Protein AF-0000000086680802 (afdb_homodimer)

Organism: NCBI:txid175570

Secondary structure (DSSP, 8-state):
-----------------S---TT--PPEEEEEEEEE-TTSTT-EEEEEEESSHHHHHHHHHHHHHHTS-SEEEEEEEEEBS-HHHHHHH-/-----------------S-PPTT--PPEEEEEEEEEETTEEEEEEEEEEESSHHHHHHHHHHHHHHTS-SEEEEEEEEEBS-HHHHHHT-

Nearest PDB structures (foldseek):
  2jvu-assembly1_A  TM=3.551E-01  e=1.952E+00  Escherichia coli 042
  2jgc-assembly1_A  TM=4.573E-01  e=9.863E+00  Homo sapiens
  2jvu-assembly1_A  TM=3.540E-01  e=1.952E+00  Escherichia coli 042
  2jgc-assembly1_A  TM=4.582E-01  e=9.863E+00  Homo sapiens

Solvent-accessible surface area (backbone atoms only — not comparable to full-atom values): 10732 Å² total; per-residue (Å²): 131,84,79,77,76,77,77,74,71,72,71,72,62,76,66,71,71,59,76,71,58,91,84,60,54,82,54,49,57,33,20,28,28,32,33,48,44,86,90,41,69,53,35,74,43,76,80,46,30,12,61,36,62,67,40,27,47,52,49,50,53,52,43,51,72,67,64,81,54,86,48,72,50,79,44,82,40,62,30,18,76,40,58,70,40,44,58,66,74,100,132,84,77,79,75,77,74,75,72,72,72,72,64,77,65,72,71,58,76,72,59,89,83,61,54,84,54,48,56,34,19,28,27,30,32,50,42,86,92,42,67,53,35,75,43,77,79,47,31,11,60,36,61,68,40,27,48,51,48,48,51,53,43,50,71,67,65,82,53,86,49,72,50,78,44,82,41,63,31,17,76,40,57,68,41,44,56,67,78,100

Radius of gyration: 21.32 Å; Cα contacts (8 Å, |Δi|>4): 285; chains: 2; bounding box: 49×65×65 Å

pLDDT: mean 82.11, std 23.1, range [27.59, 98.88]

Sequence (180 aa):
MPAAEGSWHPRTVNDESGTPPPGYREPALAWAVEYTDERDPGSRFQAGAFTTEAQAQKLLDQLVASGRHEDLWINMIPVHETVEDWEWDRMPAAEGSWHPRTVNDESGTPPPGYREPALAWAVEYTDERDPGSRFQAGAFTTEAQAQKLLDQLVASGRHEDLWINMIPVHETVEDWEWDR

Structure (mmCIF, N/CA/C/O backbone):
data_AF-0000000086680802-model_v1
#
loop_
_entity.id
_entity.type
_entity.pdbx_description
1 polymer 'Sporulation related domain-containing protein'
#
loop_
_atom_site.group_PDB
_atom_site.id
_atom_site.type_symbol
_atom_site.label_atom_id
_atom_site.label_alt_id
_atom_site.label_comp_id
_atom_site.label_asym_id
_atom_site.label_entity_id
_atom_site.label_seq_id
_atom_site.pdbx_PDB_ins_code
_atom_site.Cartn_x
_atom_site.Cartn_y
_atom_site.Cartn_z
_atom_site.occupancy
_atom_site.B_iso_or_equiv
_atom_site.auth_seq_id
_atom_site.auth_comp_id
_atom_site.auth_asym_id
_atom_site.auth_atom_id
_atom_site.pdbx_PDB_model_num
ATOM 1 N N . MET A 1 1 ? -31.328 29.406 -29.234 1 27.67 1 MET A N 1
ATOM 2 C CA . MET A 1 1 ? -30.625 29.875 -28.031 1 27.67 1 MET A CA 1
ATOM 3 C C . MET A 1 1 ? -29.266 29.203 -27.891 1 27.67 1 MET A C 1
ATOM 5 O O . MET A 1 1 ? -29.141 28 -28.141 1 27.67 1 MET A O 1
ATOM 9 N N . PRO A 1 2 ? -28.109 29.922 -28.016 1 31.62 2 PRO A N 1
ATOM 10 C CA . PRO A 1 2 ? -26.781 29.328 -28.078 1 31.62 2 PRO A CA 1
ATOM 11 C C . PRO A 1 2 ? -26.422 28.516 -26.844 1 31.62 2 PRO A C 1
ATOM 13 O O . PRO A 1 2 ? -26.953 28.781 -25.75 1 31.62 2 PRO A O 1
ATOM 16 N N . ALA A 1 3 ? -26.109 27.203 -27.031 1 34.47 3 ALA A N 1
ATOM 17 C CA . ALA A 1 3 ? -25.672 26.219 -26.047 1 34.47 3 ALA A CA 1
ATOM 18 C C . ALA A 1 3 ? -24.562 26.797 -25.172 1 34.47 3 ALA A C 1
ATOM 20 O O . ALA A 1 3 ? -23.688 27.516 -25.656 1 34.47 3 ALA A O 1
ATOM 21 N N . ALA A 1 4 ? -24.953 27.094 -23.875 1 34.25 4 ALA A N 1
ATOM 22 C CA . ALA A 1 4 ? -24.094 27.609 -22.812 1 34.25 4 ALA A CA 1
ATOM 23 C C . ALA A 1 4 ? -22.781 26.812 -22.734 1 34.25 4 ALA A C 1
ATOM 25 O O . ALA A 1 4 ? -22.781 25.594 -22.859 1 34.25 4 ALA A O 1
ATOM 26 N N . GLU A 1 5 ? -21.688 27.344 -23.281 1 34.16 5 GLU A N 1
ATOM 27 C CA . GLU A 1 5 ? -20.312 26.875 -23.219 1 34.16 5 GLU A CA 1
ATOM 28 C C . GLU A 1 5 ? -19.922 26.531 -21.781 1 34.16 5 GLU A C 1
ATOM 30 O O . GLU A 1 5 ? -20.125 27.312 -20.859 1 34.16 5 GLU A O 1
ATOM 35 N N . GLY A 1 6 ? -20.219 25.281 -21.359 1 32.03 6 GLY A N 1
ATOM 36 C CA . GLY A 1 6 ? -19.844 24.766 -20.047 1 32.03 6 GLY A CA 1
ATOM 37 C C . GLY A 1 6 ? -18.422 25.141 -19.656 1 32.03 6 GLY A C 1
ATOM 38 O O . GLY A 1 6 ? -17.484 25 -20.453 1 32.03 6 GLY A O 1
ATOM 39 N N . SER A 1 7 ? -18.25 26.25 -18.891 1 31.94 7 SER A N 1
ATOM 40 C CA . SER A 1 7 ? -17.016 26.781 -18.328 1 31.94 7 SER A CA 1
ATOM 41 C C . SER A 1 7 ? -16.219 25.672 -17.641 1 31.94 7 SER A C 1
ATOM 43 O O . SER A 1 7 ? -16.719 25 -16.75 1 31.94 7 SER A O 1
ATOM 45 N N . TRP A 1 8 ? -15.438 24.891 -18.406 1 35.53 8 TRP A N 1
ATOM 46 C CA . TRP A 1 8 ? -14.438 24 -17.812 1 35.53 8 TRP A CA 1
ATOM 47 C C . TRP A 1 8 ? -13.711 24.688 -16.656 1 35.53 8 TRP A C 1
ATOM 49 O O . TRP A 1 8 ? -13.148 25.766 -16.828 1 35.53 8 TRP A O 1
ATOM 59 N N . HIS A 1 9 ? -14.297 24.781 -15.57 1 36.28 9 HIS A N 1
ATOM 60 C CA . HIS A 1 9 ? -13.516 25.281 -14.438 1 36.28 9 HIS A CA 1
ATOM 61 C C . HIS A 1 9 ? -12.195 24.531 -14.32 1 36.28 9 HIS A C 1
ATOM 63 O O . HIS A 1 9 ? -12.18 23.297 -14.266 1 36.28 9 HIS A O 1
ATOM 69 N N . PRO A 1 10 ? -11.086 25.062 -14.805 1 36.12 10 PRO A N 1
ATOM 70 C CA . PRO A 1 10 ? -9.781 24.422 -14.633 1 36.12 10 PRO A CA 1
ATOM 71 C C . PRO A 1 10 ? -9.523 24 -13.195 1 36.12 10 PRO A C 1
ATOM 73 O O . PRO A 1 10 ? -9.852 24.734 -12.258 1 36.12 10 PRO A O 1
ATOM 76 N N . ARG A 1 11 ? -9.664 22.766 -12.922 1 36.72 11 ARG A N 1
ATOM 77 C CA . ARG A 1 11 ? -9.125 22.344 -11.633 1 36.72 11 ARG A CA 1
ATOM 78 C C . ARG A 1 11 ? -7.824 23.078 -11.32 1 36.72 11 ARG A C 1
ATOM 80 O O . ARG A 1 11 ? -6.922 23.141 -12.164 1 36.72 11 ARG A O 1
ATOM 87 N N . THR A 1 12 ? -7.902 24.109 -10.57 1 37.62 12 THR A N 1
ATOM 88 C CA . THR A 1 12 ? -6.656 24.688 -10.094 1 37.62 12 THR A CA 1
ATOM 89 C C . THR A 1 12 ? -5.652 23.594 -9.734 1 37.62 12 THR A C 1
ATOM 91 O O . THR A 1 12 ? -5.906 22.781 -8.852 1 37.62 12 THR A O 1
ATOM 94 N N . VAL A 1 13 ? -5.102 22.891 -10.727 1 38.38 13 VAL A N 1
ATOM 95 C CA . VAL A 1 13 ? -3.871 22.234 -10.305 1 38.38 13 VAL A CA 1
ATOM 96 C C . VAL A 1 13 ? -3.209 23.062 -9.195 1 38.38 13 VAL A C 1
ATOM 98 O O . VAL A 1 13 ? -2.939 24.25 -9.367 1 38.38 13 VAL A O 1
ATOM 101 N N . ASN A 1 14 ? -3.645 22.984 -8.008 1 36.97 14 ASN A N 1
ATOM 102 C CA . ASN A 1 14 ? -2.654 23.578 -7.117 1 36.97 14 ASN A CA 1
ATOM 103 C C . ASN A 1 14 ? -1.26 23.562 -7.738 1 36.97 14 ASN A C 1
ATOM 105 O O . ASN A 1 14 ? -0.721 22.484 -8.031 1 36.97 14 ASN A O 1
ATOM 109 N N . ASP A 1 15 ? -0.99 24.328 -8.727 1 41.91 15 ASP A N 1
ATOM 110 C CA . ASP A 1 15 ? 0.363 24.766 -9.055 1 41.91 15 ASP A CA 1
ATOM 111 C C . ASP A 1 15 ? 1.296 24.625 -7.855 1 41.91 15 ASP A C 1
ATOM 113 O O . ASP A 1 15 ? 1.492 25.578 -7.098 1 41.91 15 ASP A O 1
ATOM 117 N N . GLU A 1 16 ? 1.005 23.906 -6.867 1 46.56 16 GLU A N 1
ATOM 118 C CA . GLU A 1 16 ? 2.104 23.938 -5.906 1 46.56 16 GLU A CA 1
ATOM 119 C C . GLU A 1 16 ? 3.453 23.984 -6.613 1 46.56 16 GLU A C 1
ATOM 121 O O . GLU A 1 16 ? 4.07 22.953 -6.863 1 46.56 16 GLU A O 1
ATOM 126 N N . SER A 1 17 ? 3.51 24.469 -7.695 1 53.44 17 SER A N 1
ATOM 127 C CA . SER A 1 17 ? 4.605 25.094 -8.438 1 53.44 17 SER A CA 1
ATOM 128 C C . SER A 1 17 ? 5.719 25.547 -7.5 1 53.44 17 SER A C 1
ATOM 130 O O . SER A 1 17 ? 6.676 26.188 -7.934 1 53.44 17 SER A O 1
ATOM 132 N N . GLY A 1 18 ? 5.43 25.5 -6.27 1 68.69 18 GLY A N 1
ATOM 133 C CA . GLY A 1 18 ? 6.52 26.016 -5.465 1 68.69 18 GLY A CA 1
ATOM 134 C C . GLY A 1 18 ? 7.742 25.125 -5.449 1 68.69 18 GLY A C 1
ATOM 135 O O . GLY A 1 18 ? 7.699 24 -5.961 1 68.69 18 GLY A O 1
ATOM 136 N N . THR A 1 19 ? 8.852 25.734 -5.402 1 83.12 19 THR A N 1
ATOM 137 C CA . THR A 1 19 ? 10.117 25.047 -5.164 1 83.12 19 THR A CA 1
ATOM 138 C C . THR A 1 19 ? 10 24.078 -3.992 1 83.12 19 THR A C 1
ATOM 140 O O . THR A 1 19 ? 9.523 24.453 -2.918 1 83.12 19 THR A O 1
ATOM 143 N N . PRO A 1 20 ? 10.133 22.812 -4.48 1 83.44 20 PRO A N 1
ATOM 144 C CA . PRO A 1 20 ? 10.125 21.891 -3.34 1 83.44 20 PRO A CA 1
ATOM 145 C C . PRO A 1 20 ? 11.023 22.359 -2.199 1 83.44 20 PRO A C 1
ATOM 147 O O . PRO A 1 20 ? 12.016 23.062 -2.438 1 83.44 20 PRO A O 1
ATOM 150 N N . PRO A 1 21 ? 10.531 22.078 -1.027 1 85.81 21 PRO A N 1
ATOM 151 C CA . PRO A 1 21 ? 11.414 22.406 0.099 1 85.81 21 PRO A CA 1
ATOM 152 C C . PRO A 1 21 ? 12.781 21.734 -0.006 1 85.81 21 PRO A C 1
ATOM 154 O O . PRO A 1 21 ? 12.938 20.75 -0.741 1 85.81 21 PRO A O 1
ATOM 157 N N . PRO A 1 22 ? 13.734 22.391 0.619 1 90.5 22 PRO A N 1
ATOM 158 C CA . PRO A 1 22 ? 15.047 21.734 0.637 1 90.5 22 PRO A CA 1
ATOM 159 C C . PRO A 1 22 ? 14.992 20.312 1.188 1 90.5 22 PRO A C 1
ATOM 161 O O . PRO A 1 22 ? 14.344 20.062 2.205 1 90.5 22 PRO A O 1
ATOM 164 N N . GLY A 1 23 ? 15.578 19.438 0.44 1 93.69 23 GLY A N 1
ATOM 165 C CA . GLY A 1 23 ? 15.656 18.062 0.907 1 93.69 23 GLY A CA 1
ATOM 166 C C . GLY A 1 23 ? 14.508 17.188 0.425 1 93.69 23 GLY A C 1
ATOM 167 O O . GLY A 1 23 ? 14.445 16 0.733 1 93.69 23 GLY A O 1
ATOM 168 N N . TYR A 1 24 ? 13.617 17.828 -0.26 1 95.12 24 TYR A N 1
ATOM 169 C CA . TYR A 1 24 ? 12.477 17.078 -0.774 1 95.12 24 TYR A CA 1
ATOM 170 C C . TYR A 1 24 ? 12.93 15.906 -1.634 1 95.12 24 TYR A C 1
ATOM 172 O O . TYR A 1 24 ? 13.828 16.047 -2.467 1 95.12 24 TYR A O 1
ATOM 180 N N . ARG A 1 25 ? 12.242 14.797 -1.388 1 96 25 ARG A N 1
ATOM 181 C CA . ARG A 1 25 ? 12.445 13.602 -2.207 1 96 25 ARG A CA 1
ATOM 182 C C . ARG A 1 25 ? 11.125 13.117 -2.799 1 96 25 ARG A C 1
ATOM 184 O O . ARG A 1 25 ? 10.133 12.977 -2.082 1 96 25 ARG A O 1
ATOM 191 N N . GLU A 1 26 ? 11.164 12.938 -4.117 1 96.38 26 GLU A N 1
ATOM 192 C CA . GLU A 1 26 ? 9.992 12.344 -4.766 1 96.38 26 GLU A CA 1
ATOM 193 C C . GLU A 1 26 ? 9.688 10.969 -4.195 1 96.38 26 GLU A C 1
ATOM 195 O O . GLU A 1 26 ? 10.602 10.188 -3.922 1 96.38 26 GLU A O 1
ATOM 200 N N . PRO A 1 27 ? 8.445 10.703 -4.039 1 97.75 27 PRO A N 1
ATOM 201 C CA . PRO A 1 27 ? 8.109 9.383 -3.49 1 97.75 27 PRO A CA 1
ATOM 202 C C . PRO A 1 27 ? 8.445 8.242 -4.449 1 97.75 27 PRO A C 1
ATOM 204 O O . PRO A 1 27 ? 8.391 8.422 -5.668 1 97.75 27 PRO A O 1
ATOM 207 N N . ALA A 1 28 ? 8.805 7.035 -3.848 1 98 28 ALA A N 1
ATOM 208 C CA . ALA A 1 28 ? 8.773 5.805 -4.633 1 98 28 ALA A CA 1
ATOM 209 C C . ALA A 1 28 ? 7.34 5.375 -4.926 1 98 28 ALA A C 1
ATOM 211 O O . ALA A 1 28 ? 6.41 5.766 -4.215 1 98 28 ALA A O 1
ATOM 212 N N . LEU A 1 29 ? 7.203 4.664 -5.957 1 98.25 29 LEU A N 1
ATOM 213 C CA . LEU A 1 29 ? 5.879 4.156 -6.297 1 98.25 29 LEU A CA 1
ATOM 214 C C . LEU A 1 29 ? 5.797 2.65 -6.07 1 98.25 29 LEU A C 1
ATOM 216 O O . LEU A 1 29 ? 6.699 1.909 -6.465 1 98.25 29 LEU A O 1
ATOM 220 N N . ALA A 1 30 ? 4.762 2.311 -5.387 1 98.81 30 ALA A N 1
ATOM 221 C CA . ALA A 1 30 ? 4.379 0.903 -5.309 1 98.81 30 ALA A CA 1
ATOM 222 C C . ALA A 1 30 ? 3.066 0.649 -6.047 1 98.81 30 ALA A C 1
ATOM 224 O O . ALA A 1 30 ? 2.15 1.472 -6 1 98.81 30 ALA A O 1
ATOM 225 N N . TRP A 1 31 ? 3.023 -0.441 -6.691 1 98.81 31 TRP A N 1
ATOM 226 C CA . TRP A 1 31 ? 1.82 -0.864 -7.398 1 98.81 31 TRP A CA 1
ATOM 227 C C . TRP A 1 31 ? 1.199 -2.088 -6.734 1 98.81 31 TRP A C 1
ATOM 229 O O . TRP A 1 31 ? 1.736 -3.193 -6.828 1 98.81 31 TRP A O 1
ATOM 239 N N . ALA A 1 32 ? 0.092 -1.85 -6.129 1 98.5 32 ALA A N 1
ATOM 240 C CA . ALA A 1 32 ? -0.563 -2.912 -5.371 1 98.5 32 ALA A CA 1
ATOM 241 C C . ALA A 1 32 ? -1.687 -3.553 -6.18 1 98.5 32 ALA A C 1
ATOM 243 O O . ALA A 1 32 ? -2.482 -2.852 -6.812 1 98.5 32 ALA A O 1
ATOM 244 N N . VAL A 1 33 ? -1.729 -4.863 -6.156 1 98.19 33 VAL A N 1
ATOM 245 C CA . VAL A 1 33 ? -2.857 -5.605 -6.707 1 98.19 33 VAL A CA 1
ATOM 246 C C . VAL A 1 33 ? -3.9 -5.848 -5.613 1 98.19 33 VAL A C 1
ATOM 248 O O . VAL A 1 33 ? -3.607 -6.477 -4.598 1 98.19 33 VAL A O 1
ATOM 251 N N . GLU A 1 34 ? -5.039 -5.367 -5.855 1 94.62 34 GLU A N 1
ATOM 252 C CA . GLU A 1 34 ? -6.105 -5.43 -4.855 1 94.62 34 GLU A CA 1
ATOM 253 C C . GLU A 1 34 ? -7.352 -6.102 -5.422 1 94.62 34 GLU A C 1
ATOM 255 O O . GLU A 1 34 ? -7.48 -6.262 -6.641 1 94.62 34 GLU A O 1
ATOM 260 N N . TYR A 1 35 ? -8.117 -6.598 -4.488 1 91.75 35 TYR A N 1
ATOM 261 C CA . TYR A 1 35 ? -9.359 -7.246 -4.895 1 91.75 35 TYR A CA 1
ATOM 262 C C . TYR A 1 35 ? -10.43 -7.098 -3.824 1 91.75 35 TYR A C 1
ATOM 264 O O . TYR A 1 35 ? -10.133 -6.746 -2.68 1 91.75 35 TYR A O 1
ATOM 272 N N . THR A 1 36 ? -11.672 -7.215 -4.246 1 87.88 36 THR A N 1
ATOM 273 C CA . THR A 1 36 ? -12.781 -7.316 -3.311 1 87.88 36 THR A CA 1
ATOM 274 C C . THR A 1 36 ? -13.312 -8.75 -3.256 1 87.88 36 THR A C 1
ATOM 276 O O . THR A 1 36 ? -13.07 -9.539 -4.168 1 87.88 36 THR A O 1
ATOM 279 N N . ASP A 1 37 ? -13.828 -9.047 -2.1 1 81.94 37 ASP A N 1
ATOM 280 C CA . ASP A 1 37 ? -14.477 -10.336 -1.904 1 81.94 37 ASP A CA 1
ATOM 281 C C . ASP A 1 37 ? -15.984 -10.172 -1.711 1 81.94 37 ASP A C 1
ATOM 283 O O . ASP A 1 37 ? -16.422 -9.352 -0.904 1 81.94 37 ASP A O 1
ATOM 287 N N . GLU A 1 38 ? -16.766 -10.953 -2.449 1 78 38 GLU A N 1
ATOM 288 C CA . GLU A 1 38 ? -18.219 -10.883 -2.334 1 78 38 GLU A CA 1
ATOM 289 C C . GLU A 1 38 ? -18.688 -11.258 -0.929 1 78 38 GLU A C 1
ATOM 291 O O . GLU A 1 38 ? -19.75 -10.828 -0.489 1 78 38 GLU A O 1
ATOM 296 N N . ARG A 1 39 ? -17.969 -12.047 -0.279 1 81.62 39 ARG A N 1
ATOM 297 C CA . ARG A 1 39 ? -18.328 -12.508 1.058 1 81.62 39 ARG A CA 1
ATOM 298 C C . ARG A 1 39 ? -18.156 -11.398 2.088 1 81.62 39 ARG A C 1
ATOM 300 O O . ARG A 1 39 ? -18.703 -11.477 3.189 1 81.62 39 ARG A O 1
ATOM 307 N N . ASP A 1 40 ? -17.328 -10.43 1.744 1 76.94 40 ASP A N 1
ATOM 308 C CA . ASP A 1 40 ? -17.078 -9.273 2.596 1 76.94 40 ASP A CA 1
ATOM 309 C C . ASP A 1 40 ? -17.234 -7.973 1.815 1 76.94 40 ASP A C 1
ATOM 311 O O . ASP A 1 40 ? -16.25 -7.289 1.528 1 76.94 40 ASP A O 1
ATOM 315 N N . PRO A 1 41 ? -18.547 -7.707 1.625 1 70.5 41 PRO A N 1
ATOM 316 C CA . PRO A 1 41 ? -18.797 -6.539 0.782 1 70.5 41 PRO A CA 1
ATOM 317 C C . PRO A 1 41 ? -18.219 -5.254 1.369 1 70.5 41 PRO A C 1
ATOM 319 O O . PRO A 1 41 ? -18.312 -5.023 2.576 1 70.5 41 PRO A O 1
ATOM 322 N N . GLY A 1 42 ? -17.484 -4.527 0.497 1 69.56 42 GLY A N 1
ATOM 323 C CA . GLY A 1 42 ? -16.922 -3.25 0.906 1 69.56 42 GLY A CA 1
ATOM 324 C C . GLY A 1 42 ? -15.484 -3.35 1.361 1 69.56 42 GLY A C 1
ATOM 325 O O . GLY A 1 42 ? -14.797 -2.334 1.484 1 69.56 42 GLY A O 1
ATOM 326 N N . SER A 1 43 ? -15.094 -4.652 1.584 1 77.19 43 SER A N 1
ATOM 327 C CA . SER A 1 43 ? -13.711 -4.82 2.016 1 77.19 43 SER A CA 1
ATOM 328 C C . SER A 1 43 ? -12.766 -4.953 0.823 1 77.19 43 SER A C 1
ATOM 330 O O . SER A 1 43 ? -13.117 -5.574 -0.184 1 77.19 43 SER A O 1
ATOM 332 N N . ARG A 1 44 ? -11.648 -4.254 0.947 1 83.31 44 ARG A N 1
ATOM 333 C CA . ARG A 1 44 ? -10.57 -4.359 -0.035 1 83.31 44 ARG A CA 1
ATOM 334 C C . ARG A 1 44 ? -9.391 -5.145 0.53 1 83.31 44 ARG A C 1
ATOM 336 O O . ARG A 1 44 ? -9.008 -4.949 1.684 1 83.31 44 ARG A O 1
ATOM 343 N N . PHE A 1 45 ? -8.953 -6.098 -0.309 1 88.31 45 PHE A N 1
ATOM 344 C CA . PHE A 1 45 ? -7.809 -6.918 0.076 1 88.31 45 PHE A CA 1
ATOM 345 C C . PHE A 1 45 ? -6.633 -6.688 -0.864 1 88.31 45 PHE A C 1
ATOM 347 O O . PHE A 1 45 ? -6.824 -6.312 -2.023 1 88.31 45 PHE A O 1
ATOM 354 N N . GLN A 1 46 ? -5.477 -6.879 -0.275 1 92.62 46 GLN A N 1
ATOM 355 C CA . GLN A 1 46 ? -4.258 -6.754 -1.067 1 92.62 46 GLN A CA 1
ATOM 356 C C . GLN A 1 46 ? -3.648 -8.125 -1.357 1 92.62 46 GLN A C 1
ATOM 358 O O . GLN A 1 46 ? -3.34 -8.883 -0.434 1 92.62 46 GLN A O 1
ATOM 363 N N . ALA A 1 47 ? -3.516 -8.391 -2.627 1 95.62 47 ALA A N 1
ATOM 364 C CA . ALA A 1 47 ? -2.912 -9.656 -3.021 1 95.62 47 ALA A CA 1
ATOM 365 C C . ALA A 1 47 ? -1.389 -9.57 -3.012 1 95.62 47 ALA A C 1
ATOM 367 O O . ALA A 1 47 ? -0.705 -10.539 -2.672 1 95.62 47 ALA A O 1
ATOM 368 N N . GLY A 1 48 ? -0.874 -8.453 -3.471 1 97.81 48 GLY A N 1
ATOM 369 C CA . GLY A 1 48 ? 0.551 -8.18 -3.549 1 97.81 48 GLY A CA 1
ATOM 370 C C . GLY A 1 48 ? 0.857 -6.766 -4.02 1 97.81 48 GLY A C 1
ATOM 371 O O . GLY A 1 48 ? -0.035 -6.055 -4.488 1 97.81 48 GLY A O 1
ATOM 372 N N . ALA A 1 49 ? 2.105 -6.406 -3.855 1 98.75 49 ALA A N 1
ATOM 373 C CA . ALA A 1 49 ? 2.572 -5.109 -4.34 1 98.75 49 ALA A CA 1
ATOM 374 C C . ALA A 1 49 ? 3.965 -5.223 -4.957 1 98.75 49 ALA A C 1
ATOM 376 O O . ALA A 1 49 ? 4.754 -6.086 -4.566 1 98.75 49 ALA A O 1
ATOM 377 N N . PHE A 1 50 ? 4.219 -4.246 -5.887 1 98.88 50 PHE A N 1
ATOM 378 C CA . PHE A 1 50 ? 5.434 -4.363 -6.684 1 98.88 50 PHE A CA 1
ATOM 379 C C . PHE A 1 50 ? 6.051 -2.994 -6.938 1 98.88 50 PHE A C 1
ATOM 381 O O . PHE A 1 50 ? 5.355 -1.977 -6.887 1 98.88 50 PHE A O 1
ATOM 388 N N . THR A 1 51 ? 7.344 -3.051 -7.324 1 98.62 51 THR A N 1
ATOM 389 C CA . THR A 1 51 ? 8.07 -1.815 -7.605 1 98.62 51 THR A CA 1
ATOM 390 C C . THR A 1 51 ? 7.727 -1.292 -9 1 98.62 51 THR A C 1
ATOM 392 O O . THR A 1 51 ? 8.008 -0.134 -9.312 1 98.62 51 THR A O 1
ATOM 395 N N . THR A 1 52 ? 7.094 -2.139 -9.828 1 98.75 52 THR A N 1
ATOM 396 C CA . THR A 1 52 ? 6.699 -1.693 -11.156 1 98.75 52 THR A CA 1
ATOM 397 C C . THR A 1 52 ? 5.262 -2.105 -11.461 1 98.75 52 THR A C 1
ATOM 399 O O . THR A 1 52 ? 4.793 -3.135 -10.977 1 98.75 52 THR A O 1
ATOM 402 N N . GLU A 1 53 ? 4.664 -1.313 -12.305 1 98.75 53 GLU A N 1
ATOM 403 C CA . GLU A 1 53 ? 3.307 -1.631 -12.742 1 98.75 53 GLU A CA 1
ATOM 404 C C . GLU A 1 53 ? 3.271 -2.932 -13.539 1 98.75 53 GLU A C 1
ATOM 406 O O . GLU A 1 53 ? 2.312 -3.699 -13.438 1 98.75 53 GLU A O 1
ATOM 411 N N . ALA A 1 54 ? 4.273 -3.158 -14.289 1 98.81 54 ALA A N 1
ATOM 412 C CA . ALA A 1 54 ? 4.332 -4.336 -15.148 1 98.81 54 ALA A CA 1
ATOM 413 C C . ALA A 1 54 ? 4.262 -5.621 -14.328 1 98.81 54 ALA A C 1
ATOM 415 O O . ALA A 1 54 ? 3.557 -6.562 -14.695 1 98.81 54 ALA A O 1
ATOM 416 N N . GLN A 1 55 ? 4.996 -5.664 -13.266 1 98.75 55 GLN A N 1
ATOM 417 C CA . GLN A 1 55 ? 4.965 -6.848 -12.414 1 98.75 55 GLN A CA 1
ATOM 418 C C . GLN A 1 55 ? 3.604 -6.996 -11.734 1 98.75 55 GLN A C 1
ATOM 420 O O . GLN A 1 55 ? 3.104 -8.109 -11.57 1 98.75 55 GLN A O 1
ATOM 425 N N . ALA A 1 56 ? 3.004 -5.906 -11.336 1 98.81 56 ALA A N 1
ATOM 426 C CA . ALA A 1 56 ? 1.656 -5.953 -10.773 1 98.81 56 ALA A CA 1
ATOM 427 C C . ALA A 1 56 ? 0.66 -6.516 -11.781 1 98.81 56 ALA A C 1
ATOM 429 O O . ALA A 1 56 ? -0.196 -7.332 -11.43 1 98.81 56 ALA A O 1
ATOM 430 N N . GLN A 1 57 ? 0.817 -6.059 -12.961 1 98.69 57 GLN A N 1
ATOM 431 C CA . GLN A 1 57 ? -0.05 -6.551 -14.031 1 98.69 57 GLN A CA 1
ATOM 432 C C . GLN A 1 57 ? 0.12 -8.055 -14.234 1 98.69 57 GLN A C 1
ATOM 434 O O . GLN A 1 57 ? -0.856 -8.766 -14.469 1 98.69 57 GLN A O 1
ATOM 439 N N . LYS A 1 58 ? 1.339 -8.469 -14.188 1 98.56 58 LYS A N 1
ATOM 440 C CA . LYS A 1 58 ? 1.604 -9.898 -14.305 1 98.56 58 LYS A CA 1
ATOM 441 C C . LYS A 1 58 ? 0.838 -10.688 -13.25 1 98.56 58 LYS A C 1
ATOM 443 O O . LYS A 1 58 ? 0.22 -11.711 -13.555 1 98.56 58 LYS A O 1
ATOM 448 N N . LEU A 1 59 ? 0.896 -10.211 -12.023 1 98.25 59 LEU A N 1
ATOM 449 C CA . LEU A 1 59 ? 0.146 -10.891 -10.977 1 98.25 59 LEU A CA 1
ATOM 450 C C . LEU A 1 59 ? -1.354 -10.805 -11.234 1 98.25 59 LEU A C 1
ATOM 452 O O . LEU A 1 59 ? -2.076 -11.789 -11.062 1 98.25 59 LEU A O 1
ATOM 456 N N . LEU A 1 60 ? -1.801 -9.617 -11.562 1 98.19 60 LEU A N 1
ATOM 457 C CA . LEU A 1 60 ? -3.221 -9.438 -11.852 1 98.19 60 LEU A CA 1
ATOM 458 C C . LEU A 1 60 ? -3.697 -10.453 -12.875 1 98.19 60 LEU A C 1
ATOM 460 O O . LEU A 1 60 ? -4.719 -11.117 -12.68 1 98.19 60 LEU A O 1
ATOM 464 N N . ASP A 1 61 ? -2.969 -10.609 -13.945 1 97.56 61 ASP A N 1
ATOM 465 C CA . ASP A 1 61 ? -3.318 -11.547 -15.008 1 97.56 61 ASP A CA 1
ATOM 466 C C . ASP A 1 61 ? -3.346 -12.977 -14.492 1 97.56 61 ASP A C 1
ATOM 468 O O . ASP A 1 61 ? -4.223 -13.766 -14.859 1 97.56 61 ASP A O 1
ATOM 472 N N . GLN A 1 62 ? -2.355 -13.289 -13.68 1 96.81 62 GLN A N 1
ATOM 473 C CA . GLN A 1 62 ? -2.303 -14.625 -13.094 1 96.81 62 GLN A CA 1
ATOM 474 C C . GLN A 1 62 ? -3.541 -14.898 -12.242 1 96.81 62 GLN A C 1
ATOM 476 O O . GLN A 1 62 ? -4.113 -15.992 -12.305 1 96.81 62 GLN A O 1
ATOM 481 N N . LEU A 1 63 ? -3.932 -13.93 -11.484 1 95.81 63 LEU A N 1
ATOM 482 C CA . LEU A 1 63 ? -5.078 -14.102 -10.602 1 95.81 63 LEU A CA 1
ATOM 483 C C . LEU A 1 63 ? -6.375 -14.172 -11.391 1 95.81 63 LEU A C 1
ATOM 485 O O . LEU A 1 63 ? -7.277 -14.945 -11.047 1 95.81 63 LEU A O 1
ATOM 489 N N . VAL A 1 64 ? -6.469 -13.352 -12.391 1 95.44 64 VAL A N 1
ATOM 490 C CA . VAL A 1 64 ? -7.621 -13.414 -13.281 1 95.44 64 VAL A CA 1
ATOM 491 C C . VAL A 1 64 ? -7.73 -14.812 -13.891 1 95.44 64 VAL A C 1
ATOM 493 O O . VAL A 1 64 ? -8.812 -15.406 -13.906 1 95.44 64 VAL A O 1
ATOM 496 N N . ALA A 1 65 ? -6.664 -15.32 -14.336 1 95.38 65 ALA A N 1
ATOM 497 C CA . ALA A 1 65 ? -6.629 -16.625 -14.984 1 95.38 65 ALA A CA 1
ATOM 498 C C . ALA A 1 65 ? -7.035 -17.734 -14.008 1 95.38 65 ALA A C 1
ATOM 500 O O . ALA A 1 65 ? -7.617 -18.734 -14.406 1 95.38 65 ALA A O 1
ATOM 501 N N . SER A 1 66 ? -6.664 -17.531 -12.781 1 93.31 66 SER A N 1
ATOM 502 C CA . SER A 1 66 ? -6.996 -18.531 -11.773 1 93.31 66 SER A CA 1
ATOM 503 C C . SER A 1 66 ? -8.5 -18.594 -11.539 1 93.31 66 SER A C 1
ATOM 505 O O . SER A 1 66 ? -9.008 -19.594 -11.016 1 93.31 66 SER A O 1
ATOM 507 N N . GLY A 1 67 ? -9.312 -17.531 -11.727 1 89.25 67 GLY A N 1
ATOM 508 C CA . GLY A 1 67 ? -10.766 -17.484 -11.594 1 89.25 67 GLY A CA 1
ATOM 509 C C . GLY A 1 67 ? -11.227 -17.328 -10.156 1 89.25 67 GLY A C 1
ATOM 510 O O . GLY A 1 67 ? -12.422 -17.438 -9.875 1 89.25 67 GLY A O 1
ATOM 511 N N . ARG A 1 68 ? -10.266 -17.047 -9.328 1 85.38 68 ARG A N 1
ATOM 512 C CA . ARG A 1 68 ? -10.594 -17.047 -7.906 1 85.38 68 ARG A CA 1
ATOM 513 C C . ARG A 1 68 ? -11.07 -15.664 -7.461 1 85.38 68 ARG A C 1
ATOM 515 O O . ARG A 1 68 ? -11.695 -15.531 -6.41 1 85.38 68 ARG A O 1
ATOM 522 N N . HIS A 1 69 ? -10.773 -14.695 -8.344 1 84.62 69 HIS A N 1
ATOM 523 C CA . HIS A 1 69 ? -11.094 -13.32 -7.965 1 84.62 69 HIS A CA 1
ATOM 524 C C . HIS A 1 69 ? -11.883 -12.617 -9.062 1 84.62 69 HIS A C 1
ATOM 526 O O . HIS A 1 69 ? -11.594 -12.789 -10.25 1 84.62 69 HIS A O 1
ATOM 532 N N . GLU A 1 70 ? -12.914 -11.891 -8.742 1 77.56 70 GLU A N 1
ATOM 533 C CA . GLU A 1 70 ? -13.734 -11.25 -9.766 1 77.56 70 GLU A CA 1
ATOM 534 C C . GLU A 1 70 ? -13.469 -9.75 -9.828 1 77.56 70 GLU A C 1
ATOM 536 O O . GLU A 1 70 ? -13.688 -9.117 -10.859 1 77.56 70 GLU A O 1
ATOM 541 N N . ASP A 1 71 ? -13.039 -9.102 -8.906 1 90 71 ASP A N 1
ATOM 542 C CA . ASP A 1 71 ? -12.852 -7.656 -8.867 1 90 71 ASP A CA 1
ATOM 543 C C . ASP A 1 71 ? -11.43 -7.297 -8.445 1 90 71 ASP A C 1
ATOM 545 O O . ASP A 1 71 ? -11.18 -7 -7.277 1 90 71 ASP A O 1
ATOM 549 N N . LEU A 1 72 ? -10.57 -7.418 -9.57 1 95.12 72 LEU A N 1
ATOM 550 C CA . LEU A 1 72 ? -9.156 -7.125 -9.359 1 95.12 72 LEU A CA 1
ATOM 551 C C . LEU A 1 72 ? -8.773 -5.805 -10.016 1 95.12 72 LEU A C 1
ATOM 553 O O . LEU A 1 72 ? -9.266 -5.48 -11.102 1 95.12 72 LEU A O 1
ATOM 557 N N . TRP A 1 73 ? -7.902 -5.043 -9.383 1 96.31 73 TRP A N 1
ATOM 558 C CA . TRP A 1 73 ? -7.363 -3.822 -9.984 1 96.31 73 TRP A CA 1
ATOM 559 C C . TRP A 1 73 ? -5.984 -3.502 -9.414 1 96.31 73 TRP A C 1
ATOM 561 O O . TRP A 1 73 ? -5.543 -4.129 -8.445 1 96.31 73 TRP A O 1
ATOM 571 N N . ILE A 1 74 ? -5.316 -2.637 -10.078 1 97.94 74 ILE A N 1
ATOM 572 C CA . ILE A 1 74 ? -4.027 -2.143 -9.609 1 97.94 74 ILE A CA 1
ATOM 573 C C . ILE A 1 74 ? -4.191 -0.743 -9.023 1 97.94 74 ILE A C 1
ATOM 575 O O . ILE A 1 74 ? -4.836 0.119 -9.625 1 97.94 74 ILE A O 1
ATOM 579 N N . ASN A 1 75 ? -3.67 -0.595 -7.824 1 96.94 75 ASN A N 1
ATOM 580 C CA . ASN A 1 75 ? -3.629 0.7 -7.152 1 96.94 75 ASN A CA 1
ATOM 581 C C . ASN A 1 75 ? -2.201 1.22 -7.023 1 96.94 75 ASN A C 1
ATOM 583 O O . ASN A 1 75 ? -1.322 0.516 -6.52 1 96.94 75 ASN A O 1
ATOM 587 N N . MET A 1 76 ? -1.984 2.443 -7.535 1 97.75 76 MET A N 1
ATOM 588 C CA . MET A 1 76 ? -0.688 3.094 -7.367 1 97.75 76 MET A CA 1
ATOM 589 C C . MET A 1 76 ? -0.584 3.76 -6 1 97.75 76 MET A C 1
ATOM 591 O O . MET A 1 76 ? -1.454 4.547 -5.621 1 97.75 76 MET A O 1
ATOM 595 N N . ILE A 1 77 ? 0.461 3.434 -5.312 1 97.62 77 ILE A N 1
ATOM 596 C CA . ILE A 1 77 ? 0.665 3.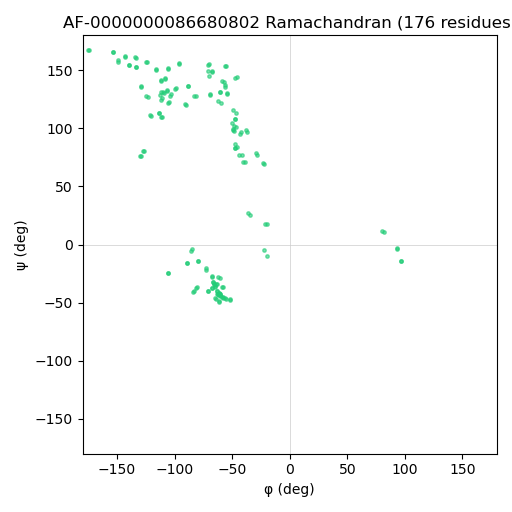947 -3.963 1 97.62 77 ILE A CA 1
ATOM 597 C C . ILE A 1 77 ? 1.978 4.727 -3.898 1 97.62 77 ILE A C 1
ATOM 599 O O . ILE A 1 77 ? 3.059 4.137 -3.953 1 97.62 77 ILE A O 1
ATOM 603 N N . PRO A 1 78 ? 1.923 6.039 -3.738 1 98.5 78 PRO A N 1
ATOM 604 C CA . PRO A 1 78 ? 3.154 6.777 -3.447 1 98.5 78 PRO A CA 1
ATOM 605 C C . PRO A 1 78 ? 3.699 6.484 -2.051 1 98.5 78 PRO A C 1
ATOM 607 O O . PRO A 1 78 ? 2.953 6.535 -1.07 1 98.5 78 PRO A O 1
ATOM 610 N N . VAL A 1 79 ? 4.957 6.145 -1.996 1 98.69 79 VAL A N 1
ATOM 611 C CA . VAL A 1 79 ? 5.625 5.832 -0.737 1 98.69 79 VAL A CA 1
ATOM 612 C C . VAL A 1 79 ? 6.68 6.891 -0.431 1 98.69 79 VAL A C 1
ATOM 614 O O . VAL A 1 79 ? 7.715 6.953 -1.095 1 98.69 79 VAL A O 1
ATOM 617 N N . HIS A 1 80 ? 6.461 7.668 0.633 1 98.56 80 HIS A N 1
ATOM 618 C CA . HIS A 1 80 ? 7.309 8.812 0.938 1 98.56 80 HIS A CA 1
ATOM 619 C C . HIS A 1 80 ? 8.383 8.453 1.96 1 98.56 80 HIS A C 1
ATOM 621 O O . HIS A 1 80 ? 8.211 7.516 2.738 1 98.56 80 HIS A O 1
ATOM 627 N N . GLU A 1 81 ? 9.453 9.211 1.901 1 98.12 81 GLU A N 1
ATOM 628 C CA . GLU A 1 81 ? 10.492 9.031 2.912 1 98.12 81 GLU A CA 1
ATOM 629 C C . GLU A 1 81 ? 10.133 9.75 4.207 1 98.12 81 GLU A C 1
ATOM 631 O O . GLU A 1 81 ? 10.43 9.266 5.301 1 98.12 81 GLU A O 1
ATOM 636 N N . THR A 1 82 ? 9.492 10.953 4.059 1 97.81 82 THR A N 1
ATOM 637 C CA . THR A 1 82 ? 9.148 11.719 5.25 1 97.81 82 THR A CA 1
ATOM 638 C C . THR A 1 82 ? 7.719 12.234 5.168 1 97.81 82 THR A C 1
ATOM 640 O O . THR A 1 82 ? 7.156 12.352 4.078 1 97.81 82 THR A O 1
ATOM 643 N N . VAL A 1 83 ? 7.211 12.586 6.348 1 97.44 83 VAL A N 1
ATOM 644 C CA . VAL A 1 83 ? 5.879 13.188 6.402 1 97.44 83 VAL A CA 1
ATOM 645 C C . VAL A 1 83 ? 5.902 14.555 5.727 1 97.44 83 VAL A C 1
ATOM 647 O O . VAL A 1 83 ? 4.922 14.961 5.094 1 97.44 83 VAL A O 1
ATOM 650 N N . GLU A 1 84 ? 7.094 15.25 5.832 1 95.19 84 GLU A N 1
ATOM 651 C CA . GLU A 1 84 ? 7.219 16.562 5.188 1 95.19 84 GLU A CA 1
ATOM 652 C C . GLU A 1 84 ? 7.074 16.438 3.674 1 95.19 84 GLU A C 1
ATOM 654 O O . GLU A 1 84 ? 6.395 17.25 3.045 1 95.19 84 GLU A O 1
ATOM 659 N N . ASP A 1 85 ? 7.68 15.453 3.098 1 97 85 ASP A N 1
ATOM 660 C CA . ASP A 1 85 ? 7.547 15.211 1.665 1 97 85 ASP A CA 1
ATOM 661 C C . ASP A 1 85 ? 6.105 14.875 1.297 1 97 85 ASP A C 1
ATOM 663 O O . ASP A 1 85 ? 5.594 15.344 0.277 1 97 85 ASP A O 1
ATOM 667 N N . TRP A 1 86 ? 5.52 14.133 2.119 1 97.19 86 TRP A N 1
ATOM 668 C CA . TRP A 1 86 ? 4.125 13.742 1.941 1 97.19 86 TRP A CA 1
ATOM 669 C C . TRP A 1 86 ? 3.215 14.969 1.958 1 97.19 86 TRP 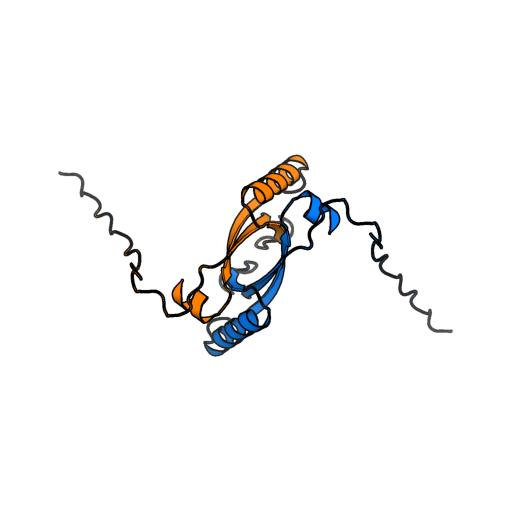A C 1
ATOM 671 O O . TRP A 1 86 ? 2.332 15.109 1.107 1 97.19 86 TRP A O 1
ATOM 681 N N . GLU A 1 87 ? 3.4 15.805 2.93 1 94.88 87 GLU A N 1
ATOM 682 C CA . GLU A 1 87 ? 2.605 17.031 3.043 1 94.88 87 GLU A CA 1
ATOM 683 C C . GLU A 1 87 ? 2.764 17.906 1.807 1 94.88 87 GLU A C 1
ATOM 685 O O . GLU A 1 87 ? 1.796 18.516 1.344 1 94.88 87 GLU A O 1
ATOM 690 N N . TRP A 1 88 ? 3.961 17.875 1.335 1 94.12 88 TRP A N 1
ATOM 691 C CA . TRP A 1 88 ? 4.242 18.688 0.16 1 94.12 88 TRP A CA 1
ATOM 692 C C . TRP A 1 88 ? 3.459 18.188 -1.051 1 94.12 88 TRP A C 1
ATOM 694 O O . TRP A 1 88 ? 3.016 18.984 -1.881 1 94.12 88 TRP A O 1
ATOM 704 N N . ASP A 1 89 ? 3.234 16.875 -1.167 1 93.06 89 ASP A N 1
ATOM 705 C CA . ASP A 1 89 ? 2.596 16.266 -2.326 1 93.06 89 ASP A CA 1
ATOM 706 C C . ASP A 1 89 ? 1.073 16.297 -2.201 1 93.06 89 ASP A C 1
ATOM 708 O O . ASP A 1 89 ? 0.358 15.891 -3.115 1 93.06 89 ASP A O 1
ATOM 712 N N . ARG A 1 90 ? 0.581 16.75 -1.053 1 86.62 90 ARG A N 1
ATOM 713 C CA . ARG A 1 90 ? -0.862 16.766 -0.835 1 86.62 90 ARG A CA 1
ATOM 714 C C . ARG A 1 90 ? -1.473 18.062 -1.348 1 86.62 90 ARG A C 1
ATOM 716 O O . ARG A 1 90 ? -0.829 19.125 -1.312 1 86.62 90 ARG A O 1
ATOM 723 N N . MET B 1 1 ? -8.492 -34.938 37.938 1 27.59 1 MET B N 1
ATOM 724 C CA . MET B 1 1 ? -8.336 -35.281 36.531 1 27.59 1 MET B CA 1
ATOM 725 C C . MET B 1 1 ? -7.383 -34.312 35.844 1 27.59 1 MET B C 1
ATOM 727 O O . MET B 1 1 ? -7.441 -33.094 36.094 1 27.59 1 MET B O 1
ATOM 731 N N . PRO B 1 2 ? -6.152 -34.719 35.406 1 31.5 2 PRO B N 1
ATOM 732 C CA . PRO B 1 2 ? -5.105 -33.781 34.969 1 31.5 2 PRO B CA 1
ATOM 733 C C . PRO B 1 2 ? -5.523 -32.969 33.75 1 31.5 2 PRO B C 1
ATOM 735 O O . PRO B 1 2 ? -6.371 -33.375 32.969 1 31.5 2 PRO B O 1
ATOM 738 N N . ALA B 1 3 ? -5.48 -31.609 33.875 1 31.64 3 ALA B N 1
ATOM 739 C CA . ALA B 1 3 ? -5.762 -30.594 32.875 1 31.64 3 ALA B CA 1
ATOM 740 C C . ALA B 1 3 ? -5.043 -30.922 31.562 1 31.64 3 ALA B C 1
ATOM 742 O O . ALA B 1 3 ? -3.893 -31.375 31.578 1 31.64 3 ALA B O 1
ATOM 743 N N . ALA B 1 4 ? -5.859 -31.344 30.547 1 34.03 4 ALA B N 1
ATOM 744 C CA . ALA B 1 4 ? -5.418 -31.703 29.188 1 34.03 4 ALA B CA 1
ATOM 745 C C . ALA B 1 4 ? -4.5 -30.625 28.625 1 34.03 4 ALA B C 1
ATOM 747 O O . ALA B 1 4 ? -4.77 -29.422 28.75 1 34.03 4 ALA B O 1
ATOM 748 N N . GLU B 1 5 ? -3.199 -30.812 28.703 1 33.94 5 GLU B N 1
ATOM 749 C CA . GLU B 1 5 ? -2.133 -30.031 28.078 1 33.94 5 GLU B CA 1
ATOM 750 C C . GLU B 1 5 ? -2.438 -29.734 26.625 1 33.94 5 GLU B C 1
ATOM 752 O O . GLU B 1 5 ? -2.734 -30.656 25.844 1 33.94 5 GLU B O 1
ATOM 757 N N . GLY B 1 6 ? -3.236 -28.656 26.375 1 33.78 6 GLY B N 1
ATOM 758 C CA . GLY B 1 6 ? -3.547 -28.203 25.031 1 33.78 6 GLY B CA 1
ATOM 759 C C . GLY B 1 6 ? -2.35 -28.219 24.094 1 33.78 6 GLY B C 1
ATOM 760 O O . GLY B 1 6 ? -1.256 -27.797 24.469 1 33.78 6 GLY B O 1
ATOM 761 N N . SER B 1 7 ? -2.197 -29.281 23.281 1 31.8 7 SER B N 1
ATOM 762 C CA . SER B 1 7 ? -1.185 -29.484 22.25 1 31.8 7 SER B CA 1
ATOM 763 C C . SER B 1 7 ? -1.045 -28.25 21.359 1 31.8 7 SER B C 1
ATOM 765 O O . SER B 1 7 ? -2.021 -27.812 20.766 1 31.8 7 SER B O 1
ATOM 767 N N . TRP B 1 8 ? -0.265 -27.25 21.781 1 35.88 8 TRP B N 1
ATOM 768 C CA . TRP B 1 8 ? 0.121 -26.156 20.891 1 35.88 8 TRP B CA 1
ATOM 769 C C . TRP B 1 8 ? 0.526 -26.688 19.516 1 35.88 8 TRP B C 1
ATOM 771 O O . TRP B 1 8 ? 1.399 -27.547 19.422 1 35.88 8 TRP B O 1
ATOM 781 N N . HIS B 1 9 ? -0.36 -27.031 18.719 1 36.47 9 HIS B N 1
ATOM 782 C CA . HIS B 1 9 ? 0.044 -27.359 17.359 1 36.47 9 HIS B CA 1
ATOM 783 C C . HIS B 1 9 ? 0.933 -26.281 16.766 1 36.47 9 HIS B C 1
ATOM 785 O O . HIS B 1 9 ? 0.558 -25.094 16.766 1 36.47 9 HIS B O 1
ATOM 791 N N . PRO B 1 10 ? 2.252 -26.453 16.75 1 36.03 10 PRO B N 1
ATOM 792 C CA . PRO B 1 10 ? 3.135 -25.469 16.109 1 36.03 10 PRO B CA 1
ATOM 793 C C . PRO B 1 10 ? 2.691 -25.109 14.688 1 36.03 10 PRO B C 1
ATOM 795 O O . PRO B 1 10 ? 2.303 -25.984 13.914 1 36.03 10 PRO B O 1
ATOM 798 N N . ARG B 1 11 ? 2.127 -23.984 14.531 1 37.47 11 ARG B N 1
ATOM 799 C CA . ARG B 1 11 ? 1.982 -23.531 13.156 1 37.47 11 ARG B CA 1
ATOM 800 C C . ARG B 1 11 ? 3.213 -23.891 12.328 1 37.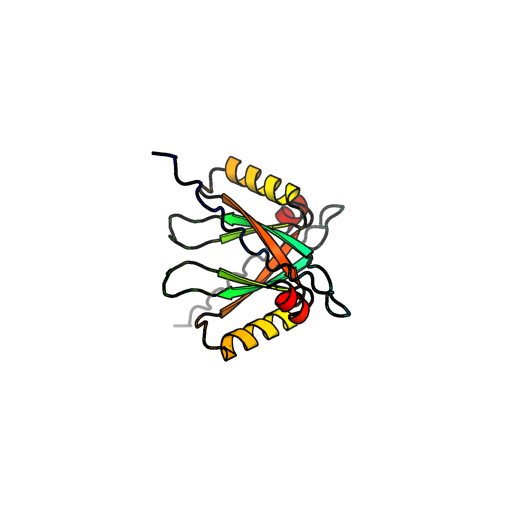47 11 ARG B C 1
ATOM 802 O O . ARG B 1 11 ? 4.344 -23.641 12.75 1 37.47 11 ARG B O 1
ATOM 809 N N . THR B 1 12 ? 3.156 -24.938 11.602 1 37.25 12 THR B N 1
ATOM 810 C CA . THR B 1 12 ? 4.234 -25.188 10.648 1 37.25 12 THR B CA 1
ATOM 811 C C . THR B 1 12 ? 4.656 -23.891 9.953 1 37.25 12 THR B C 1
ATOM 813 O O . THR B 1 12 ? 3.852 -23.266 9.266 1 37.25 12 THR B O 1
ATOM 816 N N . VAL B 1 13 ? 5.316 -22.953 10.633 1 38.53 13 VAL B N 1
ATOM 817 C CA . VAL B 1 13 ? 6.039 -22.047 9.758 1 38.53 13 VAL B CA 1
ATOM 818 C C . VAL B 1 13 ? 6.438 -22.766 8.469 1 38.53 13 VAL B C 1
ATOM 820 O O . VAL B 1 13 ? 7.094 -23.797 8.516 1 38.53 13 VAL B O 1
ATOM 823 N N . ASN B 1 14 ? 5.594 -22.969 7.562 1 37.03 14 ASN B N 1
ATOM 824 C CA . ASN B 1 14 ? 6.285 -23.359 6.34 1 37.03 14 ASN B CA 1
ATOM 825 C C . ASN B 1 14 ? 7.734 -22.891 6.34 1 37.03 14 ASN B C 1
ATOM 827 O O . ASN B 1 14 ? 7.996 -21.688 6.375 1 37.03 14 ASN B O 1
ATOM 831 N N . ASP B 1 15 ? 8.594 -23.406 7.121 1 41.72 15 ASP B N 1
ATOM 832 C CA . ASP B 1 15 ? 10.031 -23.422 6.871 1 41.72 15 ASP B CA 1
ATOM 833 C C . ASP B 1 15 ? 10.328 -23.234 5.387 1 41.72 15 ASP B C 1
ATOM 835 O O . ASP B 1 15 ? 10.406 -24.219 4.637 1 41.72 15 ASP B O 1
ATOM 839 N N . GLU B 1 16 ? 9.492 -22.766 4.57 1 46.88 16 GLU B N 1
ATOM 840 C CA . GLU B 1 16 ? 10.094 -22.625 3.25 1 46.88 16 GLU B CA 1
ATOM 841 C C . GLU B 1 16 ? 11.57 -22.25 3.355 1 46.88 16 GLU B C 1
ATOM 843 O O . GLU B 1 16 ? 11.938 -21.078 3.303 1 46.88 16 GLU B O 1
ATOM 848 N N . SER B 1 17 ? 12.172 -22.562 4.344 1 53.41 17 SER B N 1
ATOM 849 C CA . SER B 1 17 ? 13.594 -22.766 4.598 1 53.41 17 SER B CA 1
ATOM 850 C C . SER B 1 17 ? 14.344 -23.078 3.309 1 53.41 17 SER B C 1
ATOM 852 O O . SER B 1 17 ? 15.516 -23.469 3.344 1 53.41 17 SER B O 1
ATOM 854 N N . GLY B 1 18 ? 13.641 -23.203 2.25 1 68.5 18 GLY B N 1
ATOM 855 C CA . GLY B 1 18 ? 14.445 -23.531 1.081 1 68.5 18 GLY B CA 1
ATOM 856 C C . GLY B 1 18 ? 15.305 -22.359 0.617 1 68.5 18 GLY B C 1
ATOM 857 O O . GLY B 1 18 ? 15.211 -21.266 1.155 1 68.5 18 GLY B O 1
ATOM 858 N N . THR B 1 19 ? 16.422 -22.719 0.064 1 83.31 19 THR B N 1
ATOM 859 C CA . THR B 1 19 ? 17.281 -21.75 -0.612 1 83.31 19 THR B CA 1
ATOM 860 C C . THR B 1 19 ? 16.484 -20.906 -1.59 1 83.31 19 THR B C 1
ATOM 862 O O . THR B 1 19 ? 15.734 -21.422 -2.412 1 83.31 19 THR B O 1
ATOM 865 N N . PRO B 1 20 ? 16.516 -19.609 -1.144 1 83.88 20 PRO B N 1
ATOM 866 C CA . PRO B 1 20 ? 15.836 -18.766 -2.143 1 83.88 20 PRO B CA 1
ATOM 867 C C . PRO B 1 20 ? 16.312 -19.047 -3.564 1 83.88 20 PRO B C 1
ATOM 869 O O . PRO B 1 20 ? 17.453 -19.469 -3.766 1 83.88 20 PRO B O 1
ATOM 872 N N . PRO B 1 21 ? 15.359 -18.969 -4.445 1 86.12 21 PRO B N 1
ATOM 873 C CA . PRO B 1 21 ? 15.789 -19.109 -5.84 1 86.12 21 PRO B CA 1
ATOM 874 C C . PRO B 1 21 ? 16.875 -18.109 -6.23 1 86.12 21 PRO B C 1
ATOM 876 O O . PRO B 1 21 ? 17.047 -17.094 -5.562 1 86.12 21 PRO B O 1
ATOM 879 N N . PRO B 1 22 ? 17.641 -18.531 -7.215 1 90.31 22 PRO B N 1
ATOM 880 C CA . PRO B 1 22 ? 18.641 -17.578 -7.695 1 90.31 22 PRO B CA 1
ATOM 881 C C . PRO B 1 22 ? 18.031 -16.234 -8.109 1 90.31 22 PRO B C 1
ATOM 883 O O . PRO B 1 22 ? 17.016 -16.203 -8.805 1 90.31 22 PRO B O 1
ATOM 886 N N . GLY B 1 23 ? 18.594 -15.188 -7.598 1 93.69 23 GLY B N 1
ATOM 887 C CA . GLY B 1 23 ? 18.156 -13.859 -7.988 1 93.69 23 GLY B CA 1
ATOM 888 C C . GLY B 1 23 ? 17.094 -13.297 -7.059 1 93.69 23 GLY B C 1
ATOM 889 O O . GLY B 1 23 ? 16.625 -12.172 -7.262 1 93.69 23 GLY B O 1
ATOM 890 N N . TYR B 1 24 ? 16.719 -14.094 -6.133 1 95.25 24 TYR B N 1
ATOM 891 C CA . TYR B 1 24 ? 15.711 -13.633 -5.188 1 95.25 24 TYR B CA 1
ATOM 892 C C . TYR B 1 24 ? 16.141 -12.344 -4.5 1 95.25 24 TYR B C 1
ATOM 894 O O . TYR B 1 24 ? 17.297 -12.227 -4.062 1 95.25 24 TYR B O 1
ATOM 902 N N . ARG B 1 25 ? 15.172 -11.438 -4.426 1 95.94 25 ARG B N 1
ATOM 903 C CA . ARG B 1 25 ? 15.359 -10.195 -3.674 1 95.94 25 ARG B CA 1
ATOM 904 C C . ARG B 1 25 ? 14.281 -10.039 -2.609 1 95.94 25 ARG B C 1
ATOM 906 O O . ARG B 1 25 ? 13.086 -10.188 -2.896 1 95.94 25 ARG B O 1
ATOM 913 N N . GLU B 1 26 ? 14.766 -9.82 -1.393 1 96.25 26 GLU B N 1
ATOM 914 C CA . GLU B 1 26 ? 13.82 -9.508 -0.324 1 96.25 26 GLU B CA 1
ATOM 915 C C . GLU B 1 26 ? 12.984 -8.281 -0.663 1 96.25 26 GLU B C 1
ATOM 917 O O . GLU B 1 26 ? 13.5 -7.305 -1.213 1 96.25 26 GLU B O 1
ATOM 922 N N . PRO B 1 27 ? 11.734 -8.352 -0.332 1 97.62 27 PRO B N 1
ATOM 923 C CA . PRO B 1 27 ? 10.898 -7.191 -0.649 1 97.62 27 PRO B CA 1
ATOM 924 C C . PRO B 1 27 ? 11.258 -5.957 0.177 1 97.62 27 PRO B C 1
ATOM 926 O O . PRO B 1 27 ? 11.711 -6.086 1.318 1 97.62 27 PRO B O 1
ATOM 929 N N . ALA B 1 28 ? 11.062 -4.727 -0.454 1 97.94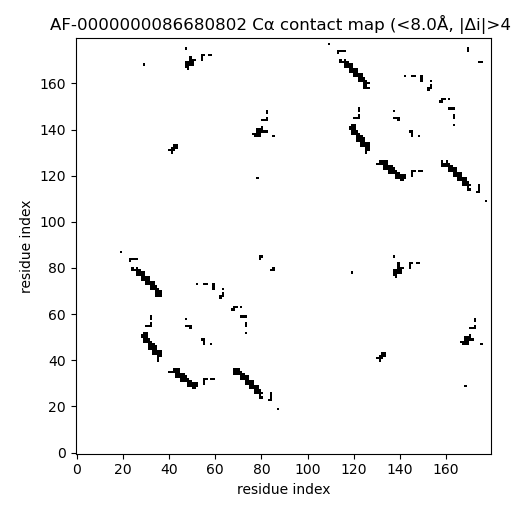 28 ALA B N 1
ATOM 930 C CA . ALA B 1 28 ? 11.008 -3.51 0.351 1 97.94 28 ALA B CA 1
ATOM 931 C C . ALA B 1 28 ? 9.727 -3.453 1.178 1 97.94 28 ALA B C 1
ATOM 933 O O . ALA B 1 28 ? 8.742 -4.117 0.851 1 97.94 28 ALA B O 1
ATOM 934 N N . LEU B 1 29 ? 9.812 -2.738 2.219 1 98.25 29 LEU B N 1
ATOM 935 C CA . LEU B 1 29 ? 8.625 -2.57 3.051 1 98.25 29 LEU B CA 1
ATOM 936 C C . LEU B 1 29 ? 8.086 -1.148 2.947 1 98.25 29 LEU B C 1
ATOM 938 O O . LEU B 1 29 ? 8.852 -0.183 3.014 1 98.25 29 LEU B O 1
ATOM 942 N N . ALA B 1 30 ? 6.816 -1.112 2.727 1 98.81 30 ALA B N 1
ATOM 943 C CA . ALA B 1 30 ? 6.09 0.146 2.869 1 98.81 30 ALA B CA 1
ATOM 944 C C . ALA B 1 30 ? 5.133 0.095 4.059 1 98.81 30 ALA B C 1
ATOM 946 O O . ALA B 1 30 ? 4.5 -0.934 4.309 1 98.81 30 ALA B O 1
ATOM 947 N N . TRP B 1 31 ? 5.066 1.165 4.727 1 98.81 31 TRP B N 1
ATOM 948 C CA . TRP B 1 31 ? 4.145 1.305 5.852 1 98.81 31 TRP B CA 1
ATOM 949 C C . TRP B 1 31 ? 3.029 2.289 5.52 1 98.81 31 TRP B C 1
ATOM 951 O O . TRP B 1 31 ? 3.26 3.498 5.445 1 98.81 31 TRP B O 1
ATOM 961 N N . ALA B 1 32 ? 1.87 1.747 5.371 1 98.44 32 ALA B N 1
ATOM 962 C CA . ALA B 1 32 ? 0.73 2.562 4.961 1 98.44 32 ALA B CA 1
ATOM 963 C C . ALA B 1 32 ? -0.136 2.939 6.156 1 98.44 32 ALA B C 1
ATOM 965 O O . ALA B 1 32 ? -0.436 2.094 7.004 1 98.44 32 ALA B O 1
ATOM 966 N N . VAL B 1 33 ? -0.504 4.199 6.227 1 98.19 33 VAL B N 1
ATOM 967 C CA . VAL B 1 33 ? -1.497 4.66 7.191 1 98.19 33 VAL B CA 1
ATOM 968 C C . VAL B 1 33 ? -2.893 4.57 6.582 1 98.19 33 VAL B C 1
ATOM 970 O O . VAL B 1 33 ? -3.172 5.199 5.559 1 98.19 33 VAL B O 1
ATOM 973 N N . GLU B 1 34 ? -3.689 3.812 7.203 1 94.69 34 GLU B N 1
ATOM 974 C CA . GLU B 1 34 ? -5.027 3.555 6.68 1 94.69 34 GLU B CA 1
ATOM 975 C C . GLU B 1 34 ? -6.102 3.908 7.703 1 94.69 34 GLU B C 1
ATOM 977 O O . GLU B 1 34 ? -5.805 4.082 8.891 1 94.69 34 GLU B O 1
ATOM 982 N N . TYR B 1 35 ? -7.266 4.156 7.148 1 91.75 35 TYR B N 1
ATOM 983 C CA . TYR B 1 35 ? -8.391 4.48 8.023 1 91.75 35 TYR B CA 1
ATOM 984 C C . TYR B 1 35 ? -9.703 4.008 7.414 1 91.75 35 TYR B C 1
ATOM 986 O O . TYR B 1 35 ? -9.766 3.684 6.227 1 91.75 35 TYR B O 1
ATOM 994 N N . THR B 1 36 ? -10.711 3.836 8.25 1 88.06 36 THR B N 1
ATOM 995 C CA . THR B 1 36 ? -12.078 3.604 7.789 1 88.06 36 THR B CA 1
ATOM 996 C C . THR B 1 36 ? -12.93 4.848 7.992 1 88.06 36 THR B C 1
ATOM 998 O O . THR B 1 36 ? -12.57 5.734 8.773 1 88.06 36 THR B O 1
ATOM 1001 N N . ASP B 1 37 ? -13.867 4.914 7.137 1 81.75 37 ASP B N 1
ATOM 1002 C CA . ASP B 1 37 ? -14.852 5.988 7.25 1 81.75 37 ASP B CA 1
ATOM 1003 C C . ASP B 1 37 ? -16.234 5.438 7.613 1 81.75 37 ASP B C 1
ATOM 1005 O O . ASP B 1 37 ? -16.719 4.5 6.977 1 81.75 37 ASP B O 1
ATOM 1009 N N . GLU B 1 38 ? -16.844 5.988 8.633 1 78.62 38 GLU B N 1
ATOM 1010 C CA . GLU B 1 38 ? -18.172 5.551 9.062 1 78.62 38 GLU B CA 1
ATOM 1011 C C . GLU B 1 38 ? -19.203 5.734 7.953 1 78.62 38 GLU B C 1
ATOM 1013 O O . GLU B 1 38 ? -20.219 5.035 7.918 1 78.62 38 GLU B O 1
ATOM 1018 N N . ARG B 1 39 ? -18.984 6.691 7.117 1 82.5 39 ARG B N 1
ATOM 1019 C CA . ARG B 1 39 ? -19.922 6.977 6.035 1 82.5 39 ARG B CA 1
ATOM 1020 C C . ARG B 1 39 ? -19.844 5.902 4.957 1 82.5 39 ARG B C 1
ATOM 1022 O O . ARG B 1 39 ? -20.766 5.773 4.145 1 82.5 39 ARG B O 1
ATOM 1029 N N . ASP B 1 40 ? -18.797 5.219 4.93 1 78.06 40 ASP B N 1
ATOM 1030 C CA . ASP B 1 40 ? -18.594 4.121 3.992 1 78.06 40 ASP 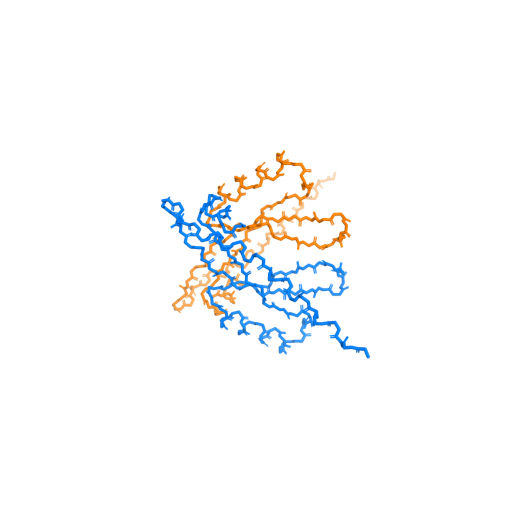B CA 1
ATOM 1031 C C . ASP B 1 40 ? -18.125 2.861 4.715 1 78.06 40 ASP B C 1
ATOM 1033 O O . ASP B 1 40 ? -16.953 2.488 4.617 1 78.06 40 ASP B O 1
ATOM 1037 N N . PRO B 1 41 ? -19.156 2.256 5.367 1 71.12 41 PRO B N 1
ATOM 1038 C CA . PRO B 1 41 ? -18.766 1.102 6.18 1 71.12 41 PRO B CA 1
ATOM 1039 C C . PRO B 1 41 ? -18.125 -0.017 5.359 1 71.12 41 PRO B C 1
ATOM 1041 O O . PRO B 1 41 ? -18.594 -0.322 4.258 1 71.12 41 PRO B O 1
ATOM 1044 N N . GLY B 1 42 ? -16.969 -0.484 5.867 1 70.25 42 GLY B N 1
ATOM 1045 C CA . GLY B 1 42 ? -16.297 -1.594 5.215 1 70.25 42 GLY B CA 1
ATOM 1046 C C . GLY B 1 42 ? -15.195 -1.148 4.27 1 70.25 42 GLY B C 1
ATOM 1047 O O . GLY B 1 42 ? -14.367 -1.96 3.844 1 70.25 42 GLY B O 1
ATOM 1048 N N . SER B 1 43 ? -15.25 0.193 3.973 1 77.81 43 SER B N 1
ATOM 1049 C CA . SER B 1 43 ? -14.219 0.696 3.072 1 77.81 43 SER B CA 1
ATOM 1050 C C . SER B 1 43 ? -12.969 1.126 3.842 1 77.81 43 SER B C 1
ATOM 1052 O O . SER B 1 43 ? -13.07 1.682 4.938 1 77.81 43 SER B O 1
ATOM 1054 N N . ARG B 1 44 ? -11.844 0.717 3.273 1 83.56 44 ARG B N 1
ATOM 1055 C CA . ARG B 1 44 ? -10.547 1.146 3.793 1 83.56 44 ARG B CA 1
ATOM 1056 C C . ARG B 1 44 ? -9.906 2.176 2.873 1 83.56 44 ARG B C 1
ATOM 1058 O O . ARG B 1 44 ? -9.938 2.029 1.648 1 83.56 44 ARG B O 1
ATOM 1065 N N . PHE B 1 45 ? -9.43 3.252 3.539 1 88.44 45 PHE B N 1
ATOM 1066 C CA . PHE B 1 45 ? -8.766 4.316 2.797 1 88.44 45 PHE B CA 1
ATOM 1067 C C . PHE B 1 45 ? -7.305 4.441 3.217 1 88.44 45 PHE B C 1
ATOM 1069 O O . PHE B 1 45 ? -6.945 4.098 4.348 1 88.44 45 PHE B O 1
ATOM 1076 N N . GLN B 1 46 ? -6.547 4.875 2.244 1 92.75 46 GLN B N 1
ATOM 1077 C CA . GLN B 1 46 ? -5.133 5.113 2.518 1 92.75 46 GLN B CA 1
ATOM 1078 C C . GLN B 1 46 ? -4.84 6.605 2.633 1 92.75 46 GLN B C 1
ATOM 1080 O O . GLN B 1 46 ? -5.098 7.371 1.699 1 92.75 46 GLN B O 1
ATOM 1085 N N . ALA B 1 47 ? -4.312 6.953 3.77 1 95.69 47 ALA B N 1
ATOM 1086 C CA . ALA B 1 47 ? -3.957 8.352 3.977 1 95.69 47 ALA B CA 1
ATOM 1087 C C . ALA B 1 47 ? -2.578 8.656 3.398 1 95.69 47 ALA B C 1
ATOM 1089 O O . ALA B 1 47 ? -2.346 9.75 2.875 1 95.69 47 ALA B O 1
ATOM 1090 N N . GLY B 1 48 ? -1.664 7.75 3.596 1 97.81 48 GLY B N 1
ATOM 1091 C CA . GLY B 1 48 ? -0.292 7.855 3.125 1 97.81 48 GLY B CA 1
ATOM 1092 C C . GLY B 1 48 ? 0.522 6.598 3.375 1 97.81 48 GLY B C 1
ATOM 1093 O O . GLY B 1 48 ? 0.089 5.707 4.105 1 97.81 48 GLY B O 1
ATOM 1094 N N . ALA B 1 49 ? 1.663 6.559 2.732 1 98.75 49 ALA B N 1
ATOM 1095 C CA . ALA B 1 49 ? 2.592 5.449 2.936 1 98.75 49 ALA B CA 1
ATOM 1096 C C . ALA B 1 49 ? 4.035 5.945 2.996 1 98.75 49 ALA B C 1
ATOM 1098 O O . ALA B 1 49 ? 4.375 6.961 2.387 1 98.75 49 ALA B O 1
ATOM 1099 N N . PHE B 1 50 ? 4.863 5.125 3.711 1 98.88 50 PHE B N 1
ATOM 1100 C CA . PHE B 1 50 ? 6.215 5.594 4.004 1 98.88 50 PHE B CA 1
ATOM 1101 C C . PHE B 1 50 ? 7.211 4.441 3.941 1 98.88 50 PHE B C 1
ATOM 1103 O O . PHE B 1 50 ? 6.836 3.277 4.105 1 98.88 50 PHE B O 1
ATOM 1110 N N . THR B 1 51 ? 8.484 4.828 3.814 1 98.62 51 THR B N 1
ATOM 1111 C CA . THR B 1 51 ? 9.547 3.834 3.744 1 98.62 51 THR B CA 1
ATOM 1112 C C . THR B 1 51 ? 9.898 3.314 5.137 1 98.62 51 THR B C 1
ATOM 1114 O O . THR B 1 51 ? 10.562 2.285 5.27 1 98.62 51 THR B O 1
ATOM 1117 N N . THR B 1 52 ? 9.438 4.012 6.188 1 98.75 52 THR B N 1
ATOM 1118 C CA . THR B 1 52 ? 9.695 3.549 7.547 1 98.75 52 THR B CA 1
ATOM 1119 C C . THR B 1 52 ? 8.422 3.594 8.383 1 98.75 52 THR B C 1
ATOM 1121 O O . THR B 1 52 ? 7.559 4.445 8.164 1 98.75 52 THR B O 1
ATOM 1124 N N . GLU B 1 53 ? 8.398 2.723 9.359 1 98.69 53 GLU B N 1
ATOM 1125 C CA . GLU B 1 53 ? 7.273 2.707 10.2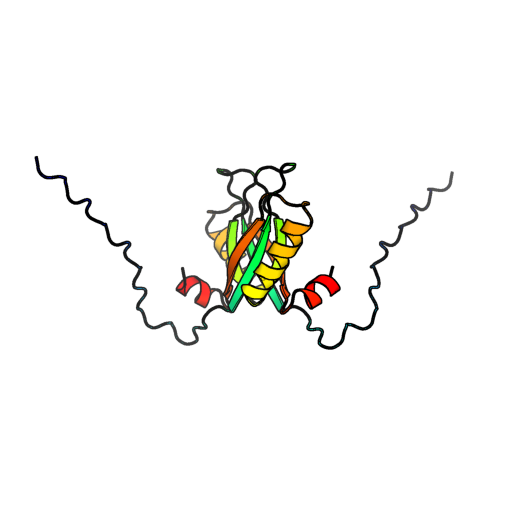81 1 98.69 53 GLU B CA 1
ATOM 1126 C C . GLU B 1 53 ? 7.207 3.996 11.094 1 98.69 53 GLU B C 1
ATOM 1128 O O . GLU B 1 53 ? 6.121 4.488 11.398 1 98.69 53 GLU B O 1
ATOM 1133 N N . ALA B 1 54 ? 8.336 4.508 11.438 1 98.81 54 ALA B N 1
ATOM 1134 C CA . ALA B 1 54 ? 8.414 5.707 12.266 1 98.81 54 ALA B CA 1
ATOM 1135 C C . ALA B 1 54 ? 7.707 6.883 11.594 1 98.81 54 ALA B C 1
ATOM 1137 O O . ALA B 1 54 ? 6.977 7.633 12.25 1 98.81 54 ALA B O 1
ATOM 1138 N N . GLN B 1 55 ? 7.945 7.059 10.32 1 98.75 55 GLN B N 1
ATOM 1139 C CA . GLN B 1 55 ? 7.289 8.148 9.602 1 98.75 55 GLN B CA 1
ATOM 1140 C C . GLN B 1 55 ? 5.789 7.902 9.492 1 98.75 55 GLN B C 1
ATOM 1142 O O . GLN B 1 55 ? 4.992 8.836 9.586 1 98.75 55 GLN B O 1
ATOM 1147 N N . ALA B 1 56 ? 5.379 6.668 9.305 1 98.81 56 ALA B N 1
ATOM 1148 C CA . ALA B 1 56 ? 3.957 6.336 9.289 1 98.81 56 ALA B CA 1
ATOM 1149 C C . ALA B 1 56 ? 3.301 6.676 10.625 1 98.81 56 ALA B C 1
ATOM 1151 O O . ALA B 1 56 ? 2.199 7.227 10.664 1 98.81 56 ALA B O 1
ATOM 1152 N N . GLN B 1 57 ? 3.99 6.336 11.648 1 98.69 57 GLN B N 1
ATOM 1153 C CA . GLN B 1 57 ? 3.492 6.641 12.984 1 98.69 57 GLN B CA 1
ATOM 1154 C C . GLN B 1 57 ? 3.33 8.148 13.188 1 98.69 57 GLN B C 1
ATOM 1156 O O . GLN B 1 57 ? 2.363 8.594 13.805 1 98.69 57 GLN B O 1
ATOM 1161 N N . LYS B 1 58 ? 4.305 8.875 12.703 1 98.56 58 LYS B N 1
ATOM 1162 C CA . LYS B 1 58 ? 4.215 10.328 12.781 1 98.56 58 LYS B CA 1
ATOM 1163 C C . LYS B 1 58 ? 2.938 10.844 12.125 1 98.56 58 LYS B C 1
ATOM 1165 O O . LYS B 1 58 ? 2.238 11.688 12.695 1 98.56 58 LYS B O 1
ATOM 1170 N N . LEU B 1 59 ? 2.664 10.336 10.961 1 98.19 59 LEU B N 1
ATOM 1171 C CA . LEU B 1 59 ? 1.431 10.742 10.297 1 98.19 59 LEU B CA 1
ATOM 1172 C C . LEU B 1 59 ? 0.21 10.297 11.094 1 98.19 59 LEU B C 1
ATOM 1174 O O . LEU B 1 59 ? -0.751 11.047 11.25 1 98.19 59 LEU B O 1
ATOM 1178 N N . LEU B 1 60 ? 0.245 9.039 11.5 1 98.19 60 LEU B N 1
ATOM 1179 C CA . LEU B 1 60 ? -0.871 8.523 12.281 1 98.19 60 LEU B CA 1
ATOM 1180 C C . LEU B 1 60 ? -1.176 9.438 13.469 1 98.19 60 LEU B C 1
ATOM 1182 O O . LEU B 1 60 ? -2.332 9.805 13.688 1 98.19 60 LEU B O 1
ATOM 1186 N N . ASP B 1 61 ? -0.17 9.828 14.188 1 97.56 61 ASP B N 1
ATOM 1187 C CA . ASP B 1 61 ? -0.327 10.695 15.352 1 97.56 61 ASP B CA 1
ATOM 1188 C C . ASP B 1 61 ? -0.91 12.047 14.953 1 97.56 61 ASP B C 1
ATOM 1190 O O . ASP B 1 61 ? -1.754 12.602 15.656 1 97.56 61 ASP B O 1
ATOM 1194 N N . GLN B 1 62 ? -0.41 12.562 13.852 1 96.75 62 GLN B N 1
ATOM 1195 C CA . GLN B 1 62 ? -0.927 13.836 13.344 1 96.75 62 GLN B CA 1
ATOM 1196 C C . GLN B 1 62 ? -2.416 13.734 13.031 1 96.75 62 GLN B C 1
ATOM 1198 O O . GLN B 1 62 ? -3.186 14.641 13.352 1 96.75 62 GLN B O 1
ATOM 1203 N N . LEU B 1 63 ? -2.793 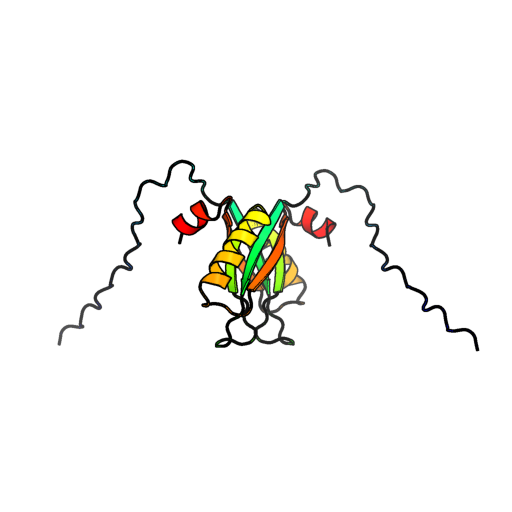12.656 12.43 1 95.62 63 LEU B N 1
ATOM 1204 C CA . LEU B 1 63 ? -4.188 12.477 12.047 1 95.62 63 LEU B CA 1
ATOM 1205 C C . LEU B 1 63 ? -5.066 12.258 13.266 1 95.62 63 LEU B C 1
ATOM 1207 O O . LEU B 1 63 ? -6.195 12.758 13.328 1 95.62 63 LEU B O 1
ATOM 1211 N N . VAL B 1 64 ? -4.574 11.5 14.195 1 95.31 64 VAL B N 1
ATOM 1212 C CA . VAL B 1 64 ? -5.293 11.312 15.453 1 95.31 64 VAL B CA 1
ATOM 1213 C C . VAL B 1 64 ? -5.52 12.664 16.125 1 95.31 64 VAL B C 1
ATOM 1215 O O . VAL B 1 64 ? -6.629 12.969 16.562 1 95.31 64 VAL B O 1
ATOM 1218 N N . ALA B 1 65 ? -4.516 13.453 16.156 1 95.19 65 ALA B N 1
ATOM 1219 C CA . ALA B 1 65 ? -4.5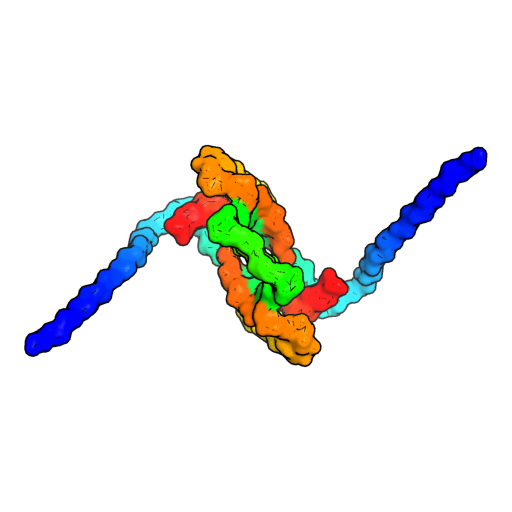82 14.766 16.812 1 95.19 65 ALA B CA 1
ATOM 1220 C C . ALA B 1 65 ? -5.59 15.672 16.109 1 95.19 65 ALA B C 1
ATOM 1222 O O . ALA B 1 65 ? -6.215 16.516 16.75 1 95.19 65 ALA B O 1
ATOM 1223 N N . SER B 1 66 ? -5.68 15.508 14.828 1 93.19 66 SER B N 1
ATOM 1224 C CA . SER B 1 66 ? -6.609 16.328 14.07 1 93.19 66 SER B CA 1
ATOM 1225 C C . SER B 1 66 ? -8.055 15.992 14.406 1 93.19 66 SER B C 1
ATOM 1227 O O . SER B 1 66 ? -8.961 16.781 14.156 1 93.19 66 SER B O 1
ATOM 1229 N N . GLY B 1 67 ? -8.422 14.773 14.836 1 89.06 67 GLY B N 1
ATOM 1230 C CA . GLY B 1 67 ? -9.75 14.344 15.25 1 89.06 67 GLY B CA 1
ATOM 1231 C C . GLY B 1 67 ? -10.656 14.016 14.086 1 89.06 67 GLY B C 1
ATOM 1232 O O . GLY B 1 67 ? -11.859 13.82 14.266 1 89.06 67 GLY B O 1
ATOM 1233 N N . ARG B 1 68 ? -10.055 13.938 12.945 1 85.25 68 ARG B N 1
ATOM 1234 C CA . ARG B 1 68 ? -10.867 13.781 11.742 1 85.25 68 ARG B CA 1
ATOM 1235 C C . ARG B 1 68 ? -11.109 12.312 11.43 1 85.25 68 ARG B C 1
ATOM 1237 O O . ARG B 1 68 ? -12.023 11.969 10.68 1 85.25 68 ARG B O 1
ATOM 1244 N N . HIS B 1 69 ? -10.266 11.492 12.086 1 84.62 69 HIS B N 1
ATOM 1245 C CA . HIS B 1 69 ? -10.344 10.07 11.797 1 84.62 69 HIS B CA 1
ATOM 1246 C C . HIS B 1 69 ? -10.453 9.25 13.078 1 84.62 69 HIS B C 1
ATOM 1248 O O . HIS B 1 69 ? -9.781 9.547 14.07 1 84.62 69 HIS B O 1
ATOM 1254 N N . GLU B 1 70 ? -11.32 8.258 13.148 1 77.94 70 GLU B N 1
ATOM 1255 C CA . GLU B 1 70 ? -11.492 7.488 14.375 1 77.94 70 GLU B CA 1
ATOM 1256 C C . GLU B 1 70 ? -10.852 6.105 14.25 1 77.94 70 GLU B C 1
ATOM 1258 O O . GLU B 1 70 ? -10.492 5.492 15.258 1 77.94 70 GLU B O 1
ATOM 1263 N N . ASP B 1 71 ? -10.664 5.539 13.195 1 90.38 71 ASP B N 1
ATOM 1264 C CA . ASP B 1 71 ? -10.148 4.188 13.016 1 90.38 71 ASP B CA 1
ATOM 1265 C C . ASP B 1 71 ? -8.938 4.184 12.078 1 90.38 71 ASP B C 1
ATOM 1267 O O . ASP B 1 71 ? -9.07 3.885 10.891 1 90.38 71 ASP B O 1
ATOM 1271 N N . LEU B 1 72 ? -7.773 4.578 12.789 1 95.12 72 LEU B N 1
ATOM 1272 C CA . LEU B 1 72 ? -6.516 4.645 12.055 1 95.12 72 LEU B CA 1
ATOM 1273 C C . LEU B 1 72 ? -5.586 3.502 12.461 1 95.12 72 LEU B C 1
ATOM 1275 O O . LEU B 1 72 ? -5.543 3.119 13.625 1 95.12 72 LEU B O 1
ATOM 1279 N N . TRP B 1 73 ? -4.855 2.963 11.516 1 96.25 73 TRP B N 1
ATOM 1280 C CA . TRP B 1 73 ? -3.838 1.959 11.812 1 96.25 73 TRP B CA 1
ATOM 1281 C C . TRP B 1 73 ? -2.738 1.973 10.758 1 96.25 73 TRP B C 1
ATOM 1283 O O . TRP B 1 73 ? -2.865 2.643 9.727 1 96.25 73 TRP B O 1
ATOM 1293 N N . ILE B 1 74 ? -1.676 1.338 11.07 1 98 74 ILE B N 1
ATOM 1294 C CA . ILE B 1 74 ? -0.569 1.167 10.133 1 98 74 ILE B CA 1
ATOM 1295 C C . ILE B 1 74 ? -0.575 -0.256 9.586 1 98 74 ILE B C 1
ATOM 1297 O O . ILE B 1 74 ? -0.704 -1.222 10.344 1 98 74 ILE B O 1
ATOM 1301 N N . ASN B 1 75 ? -0.537 -0.333 8.281 1 96.94 75 ASN B N 1
ATOM 1302 C CA . ASN B 1 75 ? -0.42 -1.606 7.578 1 96.94 75 ASN B CA 1
ATOM 1303 C C . ASN B 1 75 ? 0.939 -1.749 6.898 1 96.94 75 ASN B C 1
ATOM 1305 O O . ASN B 1 75 ? 1.355 -0.869 6.141 1 96.94 75 ASN B O 1
ATOM 1309 N N . MET B 1 76 ? 1.63 -2.859 7.211 1 97.69 76 MET B N 1
ATOM 1310 C CA . MET B 1 76 ? 2.893 -3.158 6.539 1 97.69 76 MET B CA 1
ATOM 1311 C C . MET B 1 76 ? 2.646 -3.842 5.199 1 97.69 76 MET B C 1
ATOM 1313 O O . MET B 1 76 ? 1.924 -4.84 5.129 1 97.69 76 MET B O 1
ATOM 1317 N N . ILE B 1 77 ? 3.234 -3.309 4.207 1 97.56 77 ILE B N 1
ATOM 1318 C CA . ILE B 1 77 ? 3.047 -3.818 2.852 1 97.56 77 ILE B CA 1
ATOM 1319 C C . ILE B 1 77 ? 4.391 -4.242 2.268 1 97.56 77 ILE B C 1
ATOM 1321 O O . ILE B 1 77 ? 5.23 -3.395 1.949 1 97.56 77 ILE B O 1
ATOM 1325 N N . PRO B 1 78 ? 4.617 -5.523 2.066 1 98.44 78 PRO B N 1
ATOM 1326 C CA . PRO B 1 78 ? 5.793 -5.934 1.298 1 98.44 78 PRO B CA 1
ATOM 1327 C C . PRO B 1 78 ? 5.688 -5.574 -0.182 1 98.44 78 PRO B C 1
ATOM 1329 O O . PRO B 1 78 ? 4.664 -5.852 -0.816 1 98.44 78 PRO B O 1
ATOM 1332 N N . VAL B 1 79 ? 6.699 -4.938 -0.689 1 98.69 79 VAL B N 1
ATOM 1333 C CA . VAL B 1 79 ? 6.746 -4.523 -2.086 1 98.69 79 VAL B CA 1
ATOM 1334 C C . VAL B 1 79 ? 7.844 -5.289 -2.818 1 98.69 79 VAL B C 1
ATOM 1336 O O . VAL B 1 79 ? 9.031 -5.047 -2.6 1 98.69 79 VAL B O 1
ATOM 1339 N N . HIS B 1 80 ? 7.457 -6.141 -3.748 1 98.56 80 HIS B N 1
ATOM 1340 C CA . HIS B 1 80 ? 8.391 -7.047 -4.41 1 98.56 80 HIS B CA 1
ATOM 1341 C C . HIS B 1 80 ? 8.867 -6.469 -5.734 1 98.56 80 HIS B C 1
ATOM 1343 O O . HIS B 1 80 ? 8.188 -5.641 -6.34 1 98.56 80 HIS B O 1
ATOM 1349 N N . GLU B 1 81 ? 10.039 -6.934 -6.145 1 98.06 81 GLU B N 1
ATOM 1350 C CA . GLU B 1 81 ? 10.531 -6.543 -7.461 1 98.06 81 GLU B CA 1
ATOM 1351 C C . GLU B 1 81 ? 9.906 -7.391 -8.562 1 98.06 81 GLU B C 1
ATOM 1353 O O . GLU B 1 81 ? 9.625 -6.895 -9.656 1 98.06 81 GLU B O 1
ATOM 1358 N N . THR B 1 82 ? 9.711 -8.727 -8.227 1 97.88 82 THR B N 1
ATOM 1359 C CA . THR B 1 82 ? 9.164 -9.617 -9.242 1 97.88 82 THR B CA 1
ATOM 1360 C C . THR B 1 82 ? 8.047 -10.477 -8.664 1 97.88 82 THR B C 1
ATOM 1362 O O . THR B 1 82 ? 7.984 -10.68 -7.449 1 97.88 82 THR B O 1
ATOM 1365 N N . VAL B 1 83 ? 7.238 -11.008 -9.594 1 97.38 83 VAL B N 1
ATOM 1366 C CA . VAL B 1 83 ? 6.184 -11.93 -9.18 1 97.38 83 VAL B CA 1
ATOM 1367 C C . VAL B 1 83 ? 6.801 -13.211 -8.633 1 97.38 83 VAL B C 1
ATOM 1369 O O . VAL B 1 83 ? 6.266 -13.812 -7.699 1 97.38 83 VAL B O 1
ATOM 1372 N N . GLU B 1 84 ? 7.992 -13.586 -9.203 1 95.12 84 GLU B N 1
ATOM 1373 C CA . GLU B 1 84 ? 8.68 -14.781 -8.719 1 95.12 84 GLU B CA 1
ATOM 1374 C C . GLU B 1 84 ? 9.086 -14.625 -7.262 1 95.12 84 GLU B C 1
ATOM 1376 O O . GLU B 1 84 ? 8.922 -15.555 -6.465 1 95.12 84 GLU B O 1
ATOM 1381 N N . ASP B 1 85 ? 9.594 -13.484 -6.906 1 96.88 85 ASP B N 1
ATOM 1382 C CA . ASP B 1 85 ? 9.945 -13.211 -5.52 1 96.88 85 ASP B CA 1
ATOM 1383 C C . ASP B 1 85 ? 8.711 -13.242 -4.621 1 96.88 85 ASP B C 1
ATOM 1385 O O . ASP B 1 85 ? 8.75 -13.781 -3.514 1 96.88 85 ASP B O 1
ATOM 1389 N N . TRP B 1 86 ? 7.664 -12.719 -5.109 1 97 86 TRP B N 1
ATOM 1390 C CA . TRP B 1 86 ? 6.391 -12.711 -4.402 1 97 86 TRP B CA 1
ATOM 1391 C C . TRP B 1 86 ? 5.895 -14.133 -4.145 1 97 86 TRP B C 1
ATOM 1393 O O . TRP B 1 86 ? 5.449 -14.445 -3.039 1 97 86 TRP B O 1
ATOM 1403 N N . GLU B 1 87 ? 5.906 -14.922 -5.188 1 94.94 87 GLU B N 1
ATOM 1404 C CA . GLU B 1 87 ? 5.473 -16.312 -5.062 1 94.94 87 GLU B CA 1
ATOM 1405 C C . GLU B 1 87 ? 6.297 -17.062 -4.023 1 94.94 87 GLU B C 1
ATOM 1407 O O . GLU B 1 87 ? 5.762 -17.875 -3.27 1 94.94 87 GLU B O 1
ATOM 1412 N N . TRP B 1 88 ? 7.555 -16.688 -4.02 1 94 88 TRP B N 1
ATOM 1413 C CA . TRP B 1 88 ? 8.453 -17.344 -3.074 1 94 88 TRP B CA 1
ATOM 1414 C C . TRP B 1 88 ? 8.07 -17 -1.637 1 94 88 TRP B C 1
ATOM 1416 O O . TRP B 1 88 ? 8.18 -17.859 -0.747 1 94 88 TRP B O 1
ATOM 1426 N N . ASP B 1 89 ? 7.57 -15.773 -1.394 1 93.38 89 ASP B N 1
ATOM 1427 C CA . ASP B 1 89 ? 7.262 -15.305 -0.048 1 93.38 89 ASP B CA 1
ATOM 1428 C C . ASP B 1 89 ? 5.863 -15.742 0.383 1 93.38 89 ASP B C 1
ATOM 1430 O O . ASP B 1 89 ? 5.438 -15.461 1.504 1 93.38 89 ASP B O 1
ATOM 1434 N N . ARG B 1 90 ? 5.113 -16.391 -0.513 1 86.88 90 ARG B N 1
ATOM 1435 C CA . ARG B 1 90 ? 3.75 -16.797 -0.194 1 86.88 90 ARG B CA 1
ATOM 1436 C C . ARG B 1 90 ? 3.723 -18.219 0.376 1 86.88 90 ARG B C 1
ATOM 1438 O O . ARG B 1 90 ? 4.527 -19.062 -0.013 1 86.88 90 ARG B O 1
#

Foldseek 3Di:
DDDPPPPPPPPPPVCLCDDPDPPADWFQKKKWKWADDPVDPPDIDTPDIDSDPVVSVVVVVVVVVVVPGDGIDIDIDTHGPDVSNVVSVD/DDDPPPPPPPPPPVCLCDDPDPPADWFQKKKWKWADDPVDPPDIDTPDIDSDPVVSVVVVVVVVVVVPGDGIDIDIDTHGPDVSNVVSVD